Protein AF-A0A7J3FNR1-F1 (afdb_monomer_lite)

Foldseek 3Di:
DVVVPDAKDFDADPVDRVHTPDIDGPVNVVVVVVVVVVVVVPD

Sequence (43 aa):
MGAHNIGRLLVVDKKDKSILLGIATRSDILRELTKLYYSGKSE

pLDDT: mean 90.7, std 11.5, range [51.91, 98.25]

Structure (mmCIF, N/CA/C/O backbone):
data_AF-A0A7J3FNR1-F1
#
_entry.id   AF-A0A7J3FNR1-F1
#
loop_
_atom_site.group_PDB
_atom_site.id
_atom_site.type_symbol
_atom_site.label_atom_id
_atom_site.label_alt_id
_atom_site.label_comp_id
_atom_site.label_asym_id
_atom_site.label_entity_id
_atom_site.label_seq_id
_atom_site.pdbx_PDB_ins_code
_atom_site.Cartn_x
_atom_site.Cartn_y
_atom_site.Cartn_z
_atom_site.occupancy
_atom_site.B_iso_or_equiv
_atom_site.auth_seq_id
_atom_site.auth_comp_id
_atom_site.auth_asym_id
_atom_site.auth_atom_id
_atom_site.pdbx_PDB_model_num
ATOM 1 N N . MET A 1 1 ? 5.516 -7.567 -2.260 1.00 63.56 1 MET A N 1
ATOM 2 C CA . MET A 1 1 ? 4.436 -8.055 -3.150 1.00 63.56 1 MET A CA 1
ATOM 3 C C . MET A 1 1 ? 4.959 -9.073 -4.154 1.00 63.56 1 MET A C 1
ATOM 5 O O . MET A 1 1 ? 4.625 -10.237 -4.003 1.00 63.56 1 MET A O 1
ATOM 9 N N . GLY A 1 2 ? 5.829 -8.683 -5.096 1.00 74.38 2 GLY A N 1
ATOM 10 C CA . GLY A 1 2 ? 6.329 -9.583 -6.151 1.00 74.38 2 GLY A CA 1
ATOM 11 C C . GLY A 1 2 ? 7.053 -10.841 -5.653 1.00 74.38 2 GLY A C 1
ATOM 12 O O . GLY A 1 2 ? 6.714 -11.931 -6.086 1.00 74.38 2 GLY A O 1
ATOM 13 N N . ALA A 1 3 ? 7.956 -10.714 -4.673 1.00 86.69 3 ALA A N 1
ATOM 14 C CA . ALA A 1 3 ? 8.701 -11.855 -4.117 1.00 86.69 3 ALA A CA 1
ATOM 15 C C . ALA A 1 3 ? 7.827 -12.904 -3.400 1.00 86.69 3 ALA A C 1
ATOM 17 O O . ALA A 1 3 ? 8.248 -14.038 -3.219 1.00 86.69 3 ALA A O 1
ATOM 18 N N . HIS A 1 4 ? 6.609 -12.529 -3.001 1.00 88.19 4 HIS A N 1
ATOM 19 C CA . HIS A 1 4 ? 5.671 -13.407 -2.296 1.00 88.19 4 HIS A CA 1
ATOM 20 C C . HIS A 1 4 ? 4.402 -13.686 -3.117 1.00 88.19 4 HIS A C 1
ATOM 22 O O . HIS A 1 4 ? 3.433 -14.203 -2.574 1.00 88.19 4 HIS A O 1
ATOM 28 N N . ASN A 1 5 ? 4.378 -13.305 -4.403 1.00 89.44 5 ASN A N 1
ATOM 29 C CA . ASN A 1 5 ? 3.202 -13.387 -5.277 1.00 89.44 5 ASN A CA 1
ATOM 30 C C . ASN A 1 5 ? 1.915 -12.780 -4.663 1.00 89.44 5 ASN A C 1
ATOM 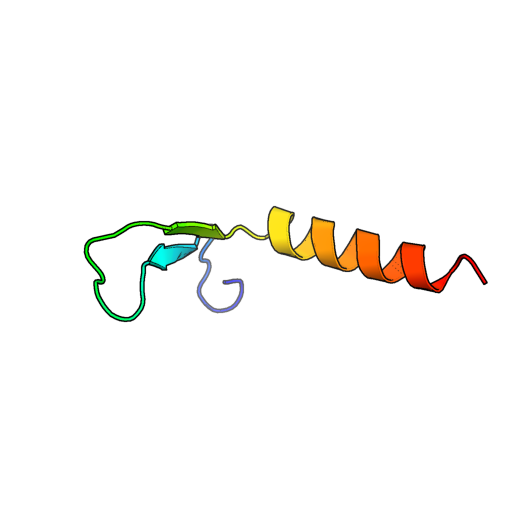32 O O . ASN A 1 5 ? 0.814 -13.307 -4.801 1.00 89.44 5 ASN A O 1
ATOM 36 N N . ILE A 1 6 ? 2.052 -11.655 -3.951 1.00 92.38 6 ILE A N 1
ATOM 37 C CA . ILE A 1 6 ? 0.935 -10.954 -3.300 1.00 92.38 6 ILE A CA 1
ATOM 38 C C . ILE A 1 6 ? 0.461 -9.811 -4.200 1.00 92.38 6 ILE A C 1
ATOM 40 O O . ILE A 1 6 ? 1.222 -8.879 -4.459 1.00 92.38 6 ILE A O 1
ATOM 44 N N . GLY A 1 7 ? -0.804 -9.852 -4.630 1.00 92.31 7 GLY A 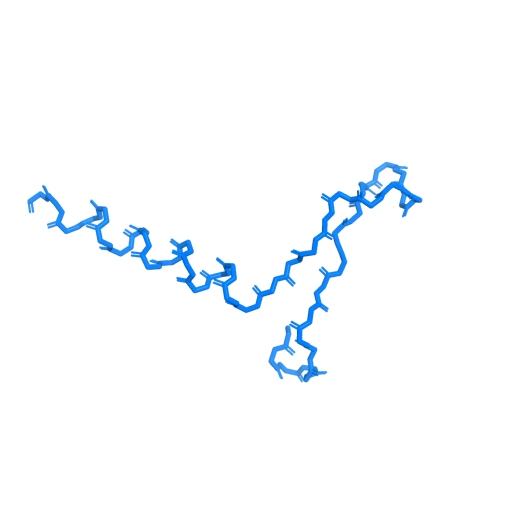N 1
ATOM 45 C CA . GLY A 1 7 ? -1.404 -8.839 -5.511 1.00 92.31 7 GLY A CA 1
ATOM 46 C C . GLY A 1 7 ? -1.966 -7.601 -4.804 1.00 92.31 7 GLY A C 1
ATOM 47 O O . GLY A 1 7 ? -2.095 -6.549 -5.431 1.00 92.31 7 GLY A O 1
ATOM 48 N N . ARG A 1 8 ? -2.284 -7.697 -3.505 1.00 95.88 8 ARG A N 1
ATOM 49 C CA . ARG A 1 8 ? -2.854 -6.608 -2.690 1.00 95.88 8 ARG A CA 1
ATOM 50 C C . ARG A 1 8 ? -2.379 -6.709 -1.244 1.00 95.88 8 ARG A C 1
ATOM 52 O O . ARG A 1 8 ? -2.250 -7.818 -0.733 1.00 95.88 8 ARG A O 1
ATOM 59 N N . LEU A 1 9 ? -2.155 -5.573 -0.595 1.00 95.56 9 LEU A N 1
ATOM 60 C CA . LEU A 1 9 ? -1.796 -5.498 0.820 1.00 95.56 9 LEU A CA 1
ATOM 61 C C . LEU A 1 9 ? -2.844 -4.675 1.573 1.00 95.56 9 LEU A C 1
ATOM 63 O O . LEU A 1 9 ? -3.151 -3.559 1.160 1.00 95.56 9 LEU A O 1
ATOM 67 N N . LEU A 1 10 ? -3.385 -5.214 2.666 1.0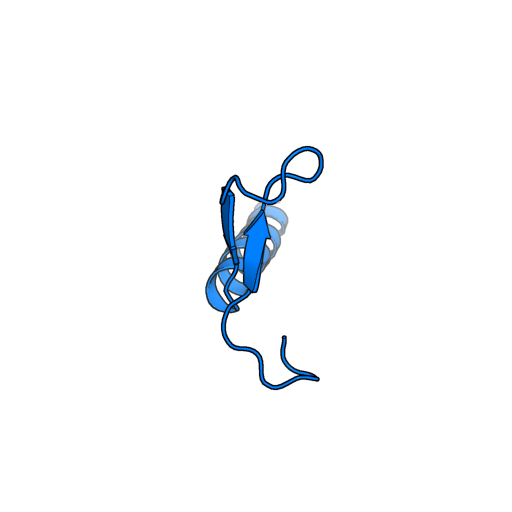0 96.75 10 LEU A N 1
ATOM 68 C CA . LEU A 1 10 ? -4.233 -4.441 3.573 1.00 96.75 10 LEU A CA 1
ATOM 69 C C . LEU A 1 10 ? -3.353 -3.513 4.410 1.00 96.75 10 LEU A C 1
ATOM 71 O O . LEU A 1 10 ? -2.348 -3.948 4.975 1.00 96.75 10 LEU A O 1
ATOM 75 N N . VAL A 1 11 ? -3.736 -2.244 4.485 1.00 97.44 11 VAL A N 1
ATOM 76 C CA . VAL A 1 11 ? -3.077 -1.234 5.311 1.00 97.44 11 VAL A CA 1
ATOM 77 C C . VAL A 1 11 ? -3.985 -0.964 6.496 1.00 97.44 11 VAL A C 1
ATOM 79 O O . VAL A 1 11 ? -5.133 -0.569 6.316 1.00 97.44 11 VAL A O 1
ATOM 82 N N . VAL A 1 12 ? -3.483 -1.201 7.701 1.00 98.25 12 VAL A N 1
ATOM 83 C CA . VAL A 1 12 ? -4.223 -1.019 8.955 1.00 98.25 12 VAL A CA 1
ATOM 84 C C . VAL A 1 12 ? -3.547 0.033 9.817 1.00 98.25 12 VAL A C 1
ATOM 86 O O . VAL A 1 12 ? -2.360 0.325 9.623 1.00 98.25 12 VAL A O 1
ATOM 89 N N . ASP A 1 13 ? -4.287 0.595 10.768 1.00 98.12 13 ASP A N 1
ATOM 90 C CA . ASP A 1 13 ? -3.704 1.521 11.730 1.00 98.12 13 ASP A CA 1
ATOM 91 C C . ASP A 1 13 ? -2.683 0.805 12.631 1.00 98.12 13 ASP A C 1
ATOM 93 O O . ASP A 1 13 ? -2.825 -0.363 13.006 1.00 98.12 13 ASP A O 1
ATOM 97 N N . LYS A 1 14 ? -1.588 1.504 12.946 1.00 97.50 14 LYS A N 1
ATOM 98 C CA . LYS A 1 14 ? -0.489 0.939 13.741 1.00 97.50 14 LYS A CA 1
ATOM 99 C C . LYS A 1 14 ? -0.883 0.743 15.207 1.00 97.50 14 LYS A C 1
ATOM 101 O O . LYS A 1 14 ? -0.396 -0.202 15.830 1.00 97.50 14 LYS A O 1
ATOM 106 N N . LYS A 1 15 ? -1.676 1.661 15.767 1.00 98.12 15 LYS A N 1
ATOM 107 C CA . LYS A 1 15 ? -2.119 1.641 17.168 1.00 98.12 15 LYS A CA 1
ATOM 108 C C . LYS A 1 15 ? -3.318 0.717 17.345 1.00 98.12 15 LYS A C 1
ATOM 110 O O . LYS A 1 15 ? -3.388 0.035 18.362 1.00 98.12 15 LYS A O 1
ATOM 115 N N . ASP A 1 16 ? -4.193 0.652 16.345 1.00 97.56 16 ASP A N 1
ATOM 116 C CA . ASP A 1 16 ? -5.338 -0.254 16.329 1.00 97.56 16 ASP A CA 1
ATOM 117 C C . ASP A 1 16 ? -5.449 -1.011 14.997 1.00 97.56 16 ASP A C 1
ATOM 119 O O . ASP A 1 16 ? -5.990 -0.527 14.005 1.00 97.56 16 ASP A O 1
ATOM 123 N N . LYS A 1 17 ? -4.977 -2.263 14.990 1.00 96.44 17 LYS A N 1
ATOM 124 C CA . LYS A 1 17 ? -4.983 -3.114 13.790 1.00 96.44 17 LYS A CA 1
ATOM 125 C C . LYS A 1 17 ? -6.381 -3.544 13.335 1.00 96.44 17 LYS A C 1
ATOM 127 O O . LYS A 1 17 ? -6.488 -4.129 12.258 1.00 96.44 17 LYS A O 1
ATOM 132 N N . SER A 1 18 ? -7.427 -3.305 14.132 1.00 97.06 18 SER A N 1
ATOM 133 C CA . SER A 1 18 ? -8.809 -3.555 13.708 1.00 97.06 18 SER A CA 1
ATOM 134 C C . SER A 1 18 ? -9.304 -2.503 12.708 1.00 97.06 18 SER A C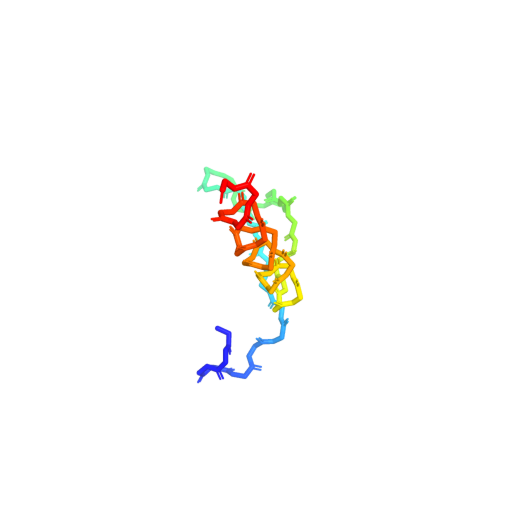 1
ATOM 136 O O . SER A 1 18 ? -10.213 -2.776 11.923 1.00 97.06 18 SER A O 1
ATOM 138 N N . ILE A 1 19 ? -8.667 -1.328 12.680 1.00 97.94 19 ILE A N 1
ATOM 139 C CA . ILE A 1 19 ? -9.006 -0.242 11.766 1.00 97.94 19 ILE A CA 1
ATOM 140 C C . ILE A 1 19 ? -8.300 -0.464 10.425 1.00 97.94 19 ILE A C 1
ATOM 142 O O . ILE A 1 19 ? -7.075 -0.365 10.317 1.00 97.94 19 ILE A O 1
ATOM 146 N N . LEU A 1 20 ? -9.086 -0.718 9.377 1.00 97.88 20 LEU A N 1
ATOM 147 C CA . LEU A 1 20 ? -8.610 -0.780 7.997 1.00 97.88 20 LEU A CA 1
ATOM 148 C C . LEU A 1 20 ? -8.498 0.636 7.413 1.00 97.88 20 LEU A C 1
ATOM 150 O O . LEU A 1 20 ? -9.500 1.324 7.248 1.00 97.88 20 LEU A O 1
ATOM 154 N N . LEU A 1 21 ? -7.283 1.043 7.051 1.00 97.81 21 LEU A N 1
ATOM 155 C CA . LEU A 1 21 ? -7.003 2.334 6.413 1.00 97.81 21 LEU A CA 1
ATOM 156 C C . LEU A 1 21 ? -7.113 2.267 4.886 1.00 97.81 21 LEU A C 1
ATOM 158 O O . LEU A 1 21 ? -7.364 3.281 4.239 1.00 97.81 21 LEU A O 1
ATOM 162 N N . GLY A 1 22 ? -6.920 1.086 4.296 1.00 97.50 22 GLY A N 1
ATOM 163 C CA . GLY A 1 22 ? -7.101 0.894 2.862 1.00 97.50 22 GLY A CA 1
ATOM 164 C C . GLY A 1 22 ? -6.381 -0.323 2.299 1.00 97.50 22 GLY A C 1
ATOM 165 O O . GLY A 1 22 ? -5.985 -1.241 3.019 1.00 97.50 22 GLY A O 1
ATOM 166 N N . ILE A 1 23 ? -6.216 -0.322 0.977 1.00 97.56 23 ILE A N 1
ATOM 167 C CA . ILE A 1 23 ? -5.582 -1.402 0.220 1.00 97.56 23 ILE A CA 1
ATOM 168 C C . ILE A 1 23 ? -4.492 -0.798 -0.660 1.00 97.56 23 ILE A C 1
ATOM 170 O O . ILE A 1 23 ? -4.772 0.084 -1.464 1.00 97.56 23 ILE A O 1
ATOM 174 N N . ALA A 1 24 ? -3.265 -1.299 -0.538 1.00 96.62 24 ALA A N 1
ATOM 175 C CA . ALA A 1 24 ? -2.165 -0.952 -1.427 1.00 96.62 24 ALA A CA 1
ATOM 176 C C . ALA A 1 24 ? -2.023 -2.003 -2.536 1.00 96.62 24 ALA A C 1
ATOM 178 O O . ALA A 1 24 ? -1.938 -3.211 -2.272 1.00 96.62 24 ALA A O 1
ATOM 179 N N . THR A 1 25 ? -1.978 -1.543 -3.786 1.00 96.38 25 THR A N 1
ATOM 180 C CA . THR A 1 25 ? -1.795 -2.391 -4.970 1.00 96.38 25 THR A CA 1
ATOM 181 C C . THR A 1 25 ? -0.532 -2.021 -5.747 1.00 96.38 25 THR A C 1
ATOM 183 O O . THR A 1 25 ? 0.050 -0.949 -5.575 1.00 96.38 25 THR A O 1
ATOM 186 N N . ARG A 1 26 ? -0.113 -2.898 -6.669 1.00 94.00 26 ARG A N 1
ATOM 187 C CA . ARG A 1 26 ? 0.983 -2.590 -7.603 1.00 94.00 26 ARG A CA 1
ATOM 188 C C . ARG A 1 26 ? 0.672 -1.361 -8.465 1.00 94.00 26 ARG A C 1
ATOM 190 O O . ARG A 1 26 ? 1.577 -0.579 -8.745 1.00 94.00 26 ARG A O 1
ATOM 197 N N . SER A 1 27 ? -0.585 -1.191 -8.871 1.00 94.81 27 SER A N 1
ATOM 198 C CA . SER A 1 27 ? -1.013 -0.061 -9.698 1.00 94.81 27 SER A CA 1
ATOM 199 C C . SER A 1 27 ? -0.922 1.265 -8.948 1.00 94.81 27 SER A C 1
ATOM 201 O O . SER A 1 27 ? -0.567 2.266 -9.560 1.00 94.81 27 SER A O 1
ATOM 203 N N . ASP A 1 28 ? -1.164 1.276 -7.633 1.00 95.12 28 ASP A N 1
ATOM 204 C CA . ASP A 1 28 ? -0.971 2.478 -6.812 1.00 95.12 28 ASP A CA 1
ATOM 205 C C . ASP A 1 28 ? 0.498 2.908 -6.793 1.00 95.12 28 ASP A C 1
ATOM 207 O O . ASP A 1 28 ? 0.798 4.075 -7.032 1.00 95.12 28 ASP A O 1
ATOM 211 N N . ILE A 1 29 ? 1.418 1.955 -6.601 1.00 94.38 29 ILE A N 1
ATOM 212 C CA . ILE A 1 29 ? 2.864 2.221 -6.618 1.00 94.38 29 ILE A CA 1
ATOM 213 C C . ILE A 1 29 ? 3.296 2.760 -7.987 1.00 94.38 29 ILE A C 1
ATOM 215 O O . ILE A 1 29 ? 3.968 3.786 -8.065 1.00 94.38 29 ILE A O 1
ATOM 219 N N . LEU A 1 30 ? 2.896 2.093 -9.076 1.00 95.00 30 LEU A N 1
ATOM 220 C CA . LEU A 1 30 ? 3.249 2.524 -10.433 1.00 95.00 30 LEU A CA 1
ATOM 221 C C . LEU A 1 30 ? 2.690 3.910 -10.758 1.00 95.00 30 LEU A C 1
ATOM 223 O O . LEU A 1 30 ? 3.399 4.722 -11.351 1.00 95.00 30 LEU A O 1
ATOM 227 N N . ARG A 1 31 ? 1.449 4.195 -10.353 1.00 96.19 31 ARG A N 1
ATOM 228 C CA . ARG A 1 31 ? 0.817 5.502 -10.554 1.00 96.19 31 ARG A CA 1
ATOM 229 C C . ARG A 1 31 ? 1.624 6.613 -9.889 1.00 96.19 31 ARG A C 1
ATOM 231 O O . ARG A 1 31 ? 1.911 7.611 -10.544 1.00 96.19 31 ARG A O 1
ATOM 238 N N . GLU A 1 32 ? 2.011 6.446 -8.626 1.00 95.69 32 GLU A N 1
ATOM 239 C CA . GLU A 1 32 ? 2.770 7.482 -7.915 1.00 95.69 32 GLU A CA 1
ATOM 240 C C . GLU A 1 32 ? 4.205 7.620 -8.445 1.00 95.69 32 GLU A C 1
ATOM 242 O O . GLU A 1 32 ? 4.665 8.739 -8.654 1.00 95.69 32 GLU A O 1
ATOM 247 N N . LEU 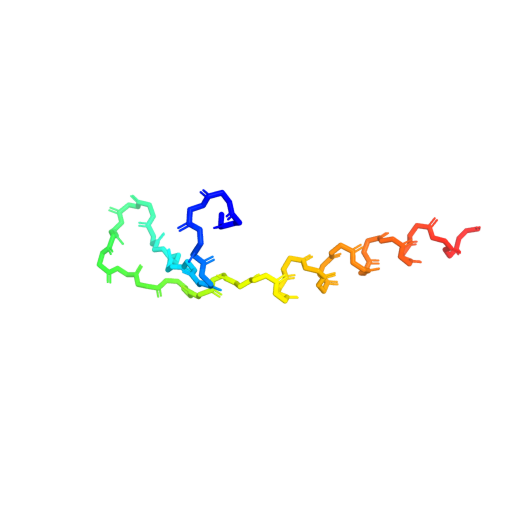A 1 33 ? 4.886 6.518 -8.785 1.00 95.62 33 LEU A N 1
ATOM 248 C CA . LEU A 1 33 ? 6.202 6.584 -9.441 1.00 95.62 33 LEU A CA 1
ATOM 249 C C . LEU A 1 33 ? 6.144 7.316 -10.787 1.00 95.62 33 LEU A C 1
ATOM 251 O O . LEU A 1 33 ? 7.026 8.111 -11.101 1.00 95.62 33 LEU A O 1
ATOM 255 N N . THR A 1 34 ? 5.090 7.072 -11.567 1.00 96.25 34 THR A N 1
ATOM 256 C CA . THR A 1 34 ? 4.875 7.742 -12.855 1.00 96.25 34 THR A CA 1
ATOM 257 C C . THR A 1 34 ? 4.710 9.246 -12.659 1.00 96.25 34 THR A C 1
ATOM 259 O O . THR A 1 34 ? 5.351 10.028 -13.356 1.00 96.25 34 THR A O 1
ATOM 262 N N . LYS A 1 35 ? 3.908 9.666 -11.671 1.00 95.38 35 LYS A N 1
ATOM 263 C CA . LYS A 1 35 ? 3.751 11.089 -11.336 1.00 95.38 35 LYS A CA 1
ATOM 264 C C . LYS A 1 35 ? 5.082 11.734 -10.962 1.00 95.38 35 LYS A C 1
ATOM 266 O O . LYS A 1 35 ? 5.391 12.787 -11.504 1.00 95.38 35 LYS A O 1
ATOM 271 N N . LEU A 1 36 ? 5.871 11.087 -10.099 1.00 94.31 36 LEU A N 1
ATOM 272 C CA . LEU A 1 36 ? 7.179 11.595 -9.667 1.00 94.31 36 LEU A CA 1
ATOM 273 C C . LEU A 1 36 ? 8.165 11.733 -10.834 1.00 94.31 36 LEU A C 1
ATOM 275 O O . LEU A 1 36 ? 8.900 12.716 -10.920 1.00 94.31 36 LEU A O 1
ATOM 279 N N . TYR A 1 37 ? 8.169 10.763 -11.751 1.00 93.69 37 TYR A N 1
ATOM 280 C CA . TYR A 1 37 ? 9.026 10.800 -12.933 1.00 93.69 37 TYR A CA 1
ATOM 281 C C . TYR A 1 37 ? 8.688 11.978 -13.853 1.00 93.69 37 TYR A C 1
ATOM 283 O O . TYR A 1 37 ? 9.590 12.664 -14.329 1.00 93.69 37 TYR A O 1
ATOM 291 N N . TYR A 1 38 ? 7.399 12.227 -14.097 1.00 91.56 38 TYR A N 1
ATOM 292 C CA . TYR A 1 38 ? 6.980 13.323 -14.969 1.00 91.56 38 TYR A CA 1
ATOM 293 C C . TYR A 1 38 ? 7.040 14.690 -14.288 1.00 91.56 38 TYR A C 1
ATOM 295 O O . TYR A 1 38 ? 7.357 15.662 -14.965 1.00 91.56 38 TYR A O 1
ATOM 303 N N . SER A 1 39 ? 6.828 14.785 -12.971 1.00 84.38 39 SER A N 1
ATOM 304 C CA . SER A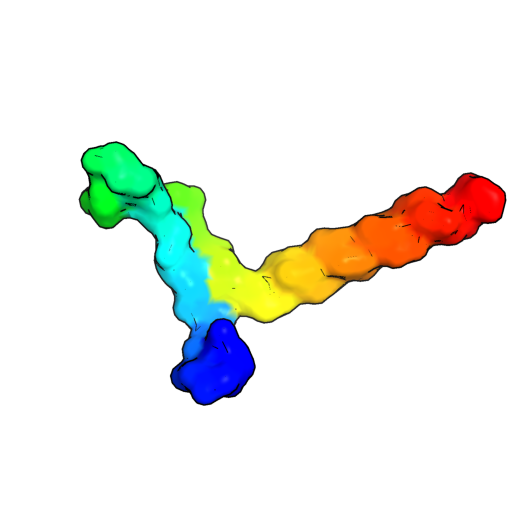 1 39 ? 6.980 16.055 -12.252 1.00 84.38 39 SER A CA 1
ATOM 305 C C . SER A 1 39 ? 8.423 16.568 -12.276 1.00 84.38 39 SER A C 1
ATOM 307 O O . SER A 1 39 ? 8.630 17.773 -12.366 1.00 84.38 39 SER A O 1
ATOM 309 N N . GLY A 1 40 ? 9.412 15.665 -12.259 1.00 71.88 40 GLY A N 1
ATOM 310 C CA . GLY A 1 40 ? 10.838 16.007 -12.365 1.00 71.88 40 GLY A CA 1
ATOM 311 C C . GLY A 1 40 ? 11.337 16.287 -13.789 1.00 71.88 40 GLY A C 1
ATOM 312 O O . GLY A 1 40 ? 12.520 16.546 -13.967 1.00 71.88 40 GLY A O 1
ATOM 313 N N . LYS A 1 41 ? 10.470 16.204 -14.807 1.00 61.47 41 LYS A N 1
ATOM 314 C CA . LYS A 1 41 ? 10.791 16.537 -16.209 1.00 61.47 41 LYS A CA 1
ATOM 315 C C . LYS A 1 41 ? 10.167 17.851 -16.685 1.00 61.47 41 LYS A C 1
ATOM 317 O O . LYS A 1 41 ? 10.235 18.158 -17.870 1.00 61.47 41 LYS A O 1
ATOM 322 N N . SER A 1 42 ? 9.538 18.589 -15.776 1.00 61.00 42 SER A N 1
ATOM 323 C CA . SER A 1 42 ? 8.889 19.875 -16.056 1.00 61.00 42 SER A CA 1
ATOM 324 C C . SER A 1 42 ? 9.818 21.089 -15.875 1.00 61.00 42 SER A C 1
ATOM 326 O O . SER A 1 42 ? 9.318 22.210 -15.902 1.00 61.00 42 SER A O 1
ATOM 328 N N . GLU A 1 43 ? 11.127 20.875 -15.684 1.00 51.91 43 GLU A N 1
ATOM 329 C CA . GLU A 1 43 ? 12.173 21.915 -15.626 1.00 51.91 43 GLU A CA 1
ATOM 330 C C . GLU A 1 43 ? 13.049 21.907 -16.884 1.00 51.91 43 GLU A C 1
ATOM 332 O O . GLU A 1 43 ? 13.426 20.798 -17.336 1.00 51.91 43 GLU A O 1
#

Radius of gyration: 14.27 Å; chains: 1; bounding box: 21×35×33 Å

Secondary structure (DSSP, 8-state):
-GGGT-SEEEEE-SS-TTSEEEEEEHHHHHHHHHHHHHHTT--